Protein 7ENM (pdb70)

B-factor: mean 17.04, std 11.56, range [2.92, 82.95]

Nearest PDB structures (foldseek):
  7enh-assembly1_B  TM=9.903E-01  e=2.957E-16  Staphylococcus simulans
  7x7n-assembly1_A  TM=4.379E-01  e=1.543E+00  Severe acute respiratory syndrome coronavirus 2
  7ub0-assembly1_B  TM=5.376E-01  e=4.281E+00  Severe acute respiratory syndrome coronavirus 2
  6a28-assembly1_B  TM=2.375E-01  e=5.563E-01  Deinococcus radiodurans R1 = ATCC 13939 = DSM 20539
  7xdl-assembly1_C  TM=4.059E-01  e=6.516E+00  Severe acute respiratory syndrome coronavirus 2

Solvent-accessible surface area: 6255 Å² total

Sequence (98 aa):
SKSVKYISSNSKQEKGYRVYVNVVNEEDTDKGFLFPSVPKEVIENDKIDELFNFEHHKPYVQKAKSRYDDKNGIGYKIVQLDDEGFQKFIELNKEKKENLDY

Structure (mmCIF, N/CA/C/O backbone):
data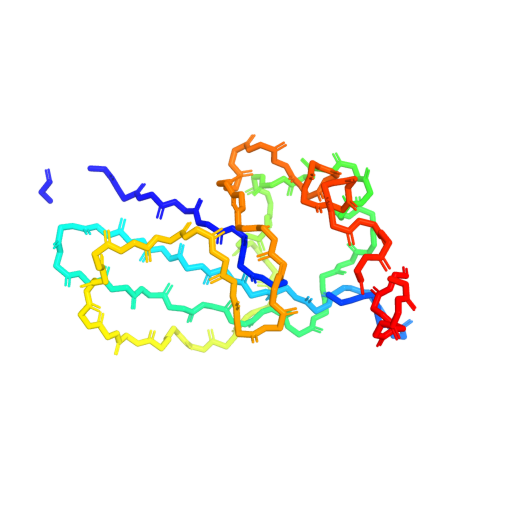_7ENM
#
_entry.id   7ENM
#
_cell.length_a   35.245
_cell.length_b   40.703
_cell.length_c   66.328
_cell.angle_alpha   90.000
_cell.angle_beta   90.000
_cell.angle_gamma   90.000
#
_symmetry.space_group_name_H-M   'P 21 21 21'
#
loop_
_entity.id
_entity.type
_entity.pdbx_description
1 polymer 'AcrIIA14 protein'
2 water water
#
loop_
_atom_site.group_PDB
_atom_site.id
_atom_site.type_symbol
_atom_site.label_atom_id
_atom_site.label_alt_id
_atom_site.label_comp_id
_atom_site.label_asym_id
_atom_site.label_entity_id
_atom_site.label_seq_id
_atom_site.pdbx_PDB_ins_code
_atom_site.Cartn_x
_atom_site.Cartn_y
_atom_site.Cartn_z
_atom_site.occupancy
_atom_site.B_iso_or_equiv
_atom_site.auth_seq_id
_atom_site.auth_comp_id
_atom_site.auth_asym_id
_atom_site.auth_atom_id
_atom_site.pdbx_PDB_model_num
ATOM 1 N N . SER A 1 1 ? 4.829 -0.737 -1.912 1.00 46.91 60 SER A N 1
ATOM 2 C CA . SER A 1 1 ? 6.054 -0.867 -2.693 1.00 49.42 60 SER A CA 1
ATOM 3 C C . SER A 1 1 ? 7.279 -0.916 -1.783 1.00 47.02 60 SER A C 1
ATOM 4 O O . SER A 1 1 ? 8.057 -1.863 -1.842 1.00 51.80 60 SER A O 1
ATOM 14 N N . LYS A 1 3 ? 8.750 -0.523 2.378 1.00 37.24 62 LYS A N 1
ATOM 15 C CA . LYS A 1 3 ? 8.434 -0.473 3.800 1.00 29.19 62 LYS A CA 1
ATOM 16 C C . LYS A 1 3 ? 8.412 0.974 4.280 1.00 17.38 62 LYS A C 1
ATOM 17 O O . LYS A 1 3 ? 9.418 1.683 4.184 1.00 16.13 62 LYS A O 1
ATOM 23 N N . SER A 1 4 ? 7.268 1.413 4.798 1.00 14.80 63 SER A N 1
ATOM 24 C CA . SER A 1 4 ? 7.123 2.808 5.187 1.00 13.82 63 SER A CA 1
ATOM 25 C C . SER A 1 4 ? 7.973 3.124 6.413 1.00 15.50 63 SER A C 1
ATOM 26 O O . SER A 1 4 ? 8.228 2.266 7.264 1.00 15.09 63 SER A O 1
ATOM 29 N N . VAL A 1 5 ? 8.419 4.375 6.489 1.00 10.68 64 VAL A N 1
ATOM 30 C CA . VAL A 1 5 ? 9.184 4.887 7.621 1.00 7.69 64 VAL A CA 1
ATOM 31 C C . VAL A 1 5 ? 8.248 5.692 8.511 1.00 8.10 64 VAL A C 1
ATOM 32 O O . VAL A 1 5 ? 7.434 6.484 8.019 1.00 8.56 64 VAL A O 1
ATOM 36 N N . LYS A 1 6 ? 8.358 5.492 9.821 1.00 8.37 65 LYS A N 1
ATOM 37 C CA . LYS A 1 6 ? 7.516 6.171 10.798 1.00 6.20 65 LYS A CA 1
ATOM 38 C C . LYS A 1 6 ? 8.358 7.165 11.585 1.00 7.96 65 LYS A C 1
ATOM 39 O O . LYS A 1 6 ? 9.401 6.801 12.136 1.00 8.28 65 LYS A O 1
ATOM 45 N N . TYR A 1 7 ? 7.902 8.414 11.634 1.00 6.70 66 TYR A N 1
ATOM 46 C CA . TYR A 1 7 ? 8.621 9.500 12.283 1.00 6.11 66 TYR A CA 1
ATOM 47 C C . TYR A 1 7 ? 7.803 10.066 13.430 1.00 5.13 66 TYR A C 1
ATOM 48 O O . TYR A 1 7 ? 6.594 10.280 13.293 1.00 5.47 66 TYR A O 1
ATOM 57 N N . ILE A 1 8 ? 8.468 10.324 14.552 1.00 4.10 67 ILE A N 1
ATOM 58 C CA . ILE A 1 8 ? 7.929 11.200 15.587 1.00 3.78 67 ILE A CA 1
ATOM 59 C C . ILE A 1 8 ? 8.369 12.612 15.226 1.00 3.86 67 ILE A C 1
ATOM 60 O O . ILE A 1 8 ? 9.554 12.940 15.312 1.00 6.48 67 ILE A O 1
ATOM 65 N N . SER A 1 9 ? 7.424 13.450 14.805 1.00 4.98 68 SER A N 1
ATOM 66 C CA A SER A 1 9 ? 7.752 14.788 14.338 0.66 5.52 68 SER A CA 1
ATOM 67 C CA B SER A 1 9 ? 7.742 14.789 14.332 0.34 6.08 68 SER A CA 1
ATOM 68 C C . SER A 1 9 ? 7.346 15.892 15.305 1.00 4.37 68 SER A C 1
ATOM 69 O O . SER A 1 9 ? 7.782 17.035 15.125 1.00 10.43 68 SER A O 1
ATOM 74 N N . ASN A 1 10 ? 6.537 15.590 16.320 1.00 4.14 69 ASN A N 1
ATOM 75 C CA . ASN A 1 10 ? 6.197 16.588 17.326 1.00 4.67 69 ASN A CA 1
ATOM 76 C C . ASN A 1 10 ? 5.682 15.882 18.571 1.00 7.09 69 ASN A C 1
ATOM 77 O O . ASN A 1 10 ? 5.030 14.838 18.487 1.00 5.20 69 ASN A O 1
ATOM 90 N N . SER A 1 12 ? 4.264 17.018 22.790 1.00 4.81 71 SER A N 1
ATOM 91 C CA . SER A 1 12 ? 3.982 18.058 23.776 1.00 8.97 71 SER A CA 1
ATOM 92 C C . SER A 1 12 ? 3.363 17.402 25.000 1.00 10.18 71 SER A C 1
ATOM 93 O O . SER A 1 12 ? 2.353 16.703 24.881 1.00 12.81 71 SER A O 1
ATOM 96 N N . LYS A 1 13 ? 3.958 17.614 26.173 1.00 6.75 72 LYS A N 1
ATOM 97 C CA . LYS A 1 13 ? 3.366 17.105 27.406 1.00 9.45 72 LYS A CA 1
ATOM 98 C C . LYS A 1 13 ? 2.180 17.985 27.776 1.00 15.03 72 LYS A C 1
ATOM 99 O O . LYS A 1 13 ? 2.326 19.205 27.912 1.00 15.27 72 LYS A O 1
ATOM 105 N N . GLN A 1 14 ? 1.008 17.376 27.929 1.00 15.37 73 GLN A N 1
ATOM 106 C CA . GLN A 1 14 ? -0.228 18.111 28.164 1.00 14.14 73 GLN A CA 1
ATOM 107 C C . GLN A 1 14 ? -0.831 17.739 29.517 1.00 17.71 73 GLN A C 1
ATOM 108 O O . GLN A 1 14 ? -0.227 17.023 30.324 1.00 20.03 73 GLN A O 1
ATOM 114 N N . GLU A 1 15 ? -2.056 18.223 29.737 1.00 22.72 74 GLU A N 1
ATOM 115 C CA . GLU A 1 15 ? -2.725 18.025 31.015 1.00 33.83 74 GLU A CA 1
ATOM 116 C C . GLU A 1 15 ? -3.012 16.549 31.270 1.00 30.22 74 GLU A C 1
ATOM 117 O O . GLU A 1 15 ? -2.784 16.047 32.376 1.00 32.76 74 GLU A O 1
ATOM 123 N N . LYS A 1 16 ? -3.485 15.829 30.253 1.00 25.64 75 LYS A N 1
ATOM 124 C CA . LYS A 1 16 ? -3.935 14.448 30.403 1.00 30.30 75 LYS A CA 1
ATOM 125 C C . LYS A 1 16 ? -2.987 13.421 29.794 1.00 32.03 75 LYS A C 1
ATOM 126 O O . LYS A 1 16 ? -3.264 12.218 29.870 1.00 41.74 75 LYS A O 1
ATOM 132 N N . GLY A 1 17 ? -1.882 13.854 29.200 1.00 26.21 76 GLY A N 1
ATOM 133 C CA . GLY A 1 17 ? -0.959 12.935 28.565 1.00 22.47 76 GLY A CA 1
ATOM 134 C C . GLY A 1 17 ? 0.008 13.666 27.661 1.00 17.62 76 GLY A C 1
ATOM 135 O O . GLY A 1 17 ? 0.491 14.745 28.016 1.00 17.68 76 GLY A O 1
ATOM 136 N N . TYR A 1 18 ? 0.297 13.100 26.493 1.00 6.72 77 TYR A N 1
ATOM 137 C CA . TYR A 1 18 ? 1.187 13.719 25.521 1.00 7.10 77 TYR A CA 1
ATOM 138 C C . TYR A 1 18 ? 0.461 13.892 24.198 1.00 12.16 77 TYR A C 1
ATOM 139 O O . TYR A 1 18 ? -0.175 12.954 23.704 1.00 11.58 77 TYR A O 1
ATOM 148 N N . ARG A 1 19 ? 0.555 15.090 23.635 1.00 6.91 78 ARG A N 1
ATOM 149 C CA . ARG A 1 19 ? 0.141 15.326 22.260 1.00 7.10 78 ARG A CA 1
ATOM 150 C C . ARG A 1 19 ? 1.283 14.906 21.345 1.00 9.08 78 ARG A C 1
ATOM 151 O O . ARG A 1 19 ? 2.388 15.451 21.443 1.00 10.49 78 ARG A O 1
ATOM 159 N N . VAL A 1 20 ? 1.032 13.926 20.478 1.00 7.10 79 VAL A N 1
ATOM 160 C CA . VAL A 1 20 ? 2.064 13.337 19.629 1.00 3.19 79 VAL A CA 1
ATOM 161 C C . VAL A 1 20 ? 1.623 13.435 18.175 1.00 5.93 79 VAL A C 1
ATOM 162 O O . VAL A 1 20 ? 0.479 13.102 17.845 1.00 4.97 79 VAL A O 1
ATOM 166 N N . TYR A 1 21 ? 2.529 13.887 17.309 1.00 6.36 80 TYR A N 1
ATOM 167 C CA . TYR A 1 21 ? 2.305 13.887 15.870 1.00 5.25 80 TYR A CA 1
ATOM 168 C C . TYR A 1 21 ? 3.290 12.932 15.208 1.00 8.02 80 TYR A C 1
ATOM 169 O O . TYR A 1 21 ? 4.502 13.039 15.423 1.00 5.45 80 TYR A O 1
ATOM 178 N N . VAL A 1 22 ? 2.768 12.010 14.400 1.00 6.70 81 VAL A N 1
ATOM 179 C CA . VAL A 1 22 ? 3.569 10.994 13.727 1.00 4.91 81 VAL A CA 1
ATOM 180 C C . VAL A 1 22 ? 3.325 11.087 12.226 1.00 7.06 81 VAL A C 1
ATOM 181 O O . VAL A 1 22 ? 2.192 11.305 11.784 1.00 9.12 81 VAL A O 1
ATOM 185 N N . ASN A 1 23 ? 4.393 10.930 11.445 1.00 5.43 82 ASN A N 1
ATOM 186 C CA . ASN A 1 23 ? 4.309 10.885 9.992 1.00 6.36 82 ASN A CA 1
ATOM 187 C C . ASN A 1 23 ? 4.747 9.512 9.504 1.00 6.25 82 ASN A C 1
ATOM 188 O O . ASN A 1 23 ? 5.841 9.047 9.842 1.00 6.63 82 ASN A O 1
ATOM 193 N N . VAL A 1 24 ? 3.895 8.868 8.713 1.00 4.22 83 VAL A N 1
ATOM 194 C CA . VAL A 1 24 ? 4.181 7.563 8.130 1.00 5.51 83 VAL A CA 1
ATOM 195 C C . VAL A 1 24 ? 4.405 7.782 6.641 1.00 9.10 83 VAL A C 1
ATOM 196 O O . VAL A 1 24 ? 3.482 8.178 5.917 1.00 7.59 83 VAL A O 1
ATOM 200 N N . VAL A 1 25 ? 5.627 7.525 6.178 1.00 5.76 84 VAL A N 1
ATOM 201 C CA . VAL A 1 25 ? 6.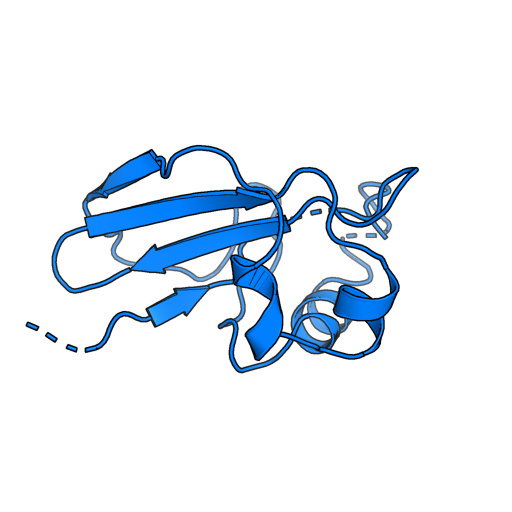083 7.972 4.865 1.00 8.34 84 VAL A CA 1
ATOM 202 C C . VAL A 1 25 ? 6.590 6.772 4.077 1.00 7.21 84 VAL A C 1
ATOM 203 O O . VAL A 1 25 ? 7.492 6.061 4.535 1.00 12.83 84 VAL A O 1
ATOM 207 N N . ASN A 1 26 ? 6.026 6.556 2.889 1.00 8.49 85 ASN A N 1
ATOM 208 C CA . ASN A 1 26 ? 6.540 5.571 1.954 1.00 10.23 85 ASN A CA 1
ATOM 209 C C . ASN A 1 26 ? 7.108 6.293 0.726 1.00 16.20 85 ASN A C 1
ATOM 210 O O . ASN A 1 26 ? 7.558 7.448 0.838 1.00 18.22 85 ASN A O 1
ATOM 215 N N . GLU A 1 27 ? 7.089 5.624 -0.430 1.00 15.77 86 GLU A N 1
ATOM 216 C CA A GLU A 1 27 ? 7.678 6.209 -1.632 0.54 18.60 86 GLU A CA 1
ATOM 217 C CA B GLU A 1 27 ? 7.672 6.200 -1.636 0.46 18.89 86 GLU A CA 1
ATOM 218 C C . GLU A 1 27 ? 6.876 7.407 -2.121 1.00 20.65 86 GLU A C 1
ATOM 219 O O . GLU A 1 27 ? 7.452 8.380 -2.621 1.00 20.57 86 GLU A O 1
ATOM 230 N N . ASP A 1 28 ? 5.553 7.358 -1.992 1.00 13.71 87 ASP A N 1
ATOM 231 C CA . ASP A 1 28 ? 4.685 8.370 -2.580 1.00 19.21 87 ASP A CA 1
ATOM 232 C C . ASP A 1 28 ? 4.035 9.302 -1.573 1.00 11.30 87 ASP A C 1
ATOM 233 O O . ASP A 1 28 ? 3.931 10.501 -1.840 1.00 13.40 87 ASP A O 1
ATOM 238 N N . THR A 1 29 ? 3.586 8.799 -0.424 1.00 10.51 88 THR A N 1
ATOM 239 C CA . THR A 1 29 ? 2.696 9.563 0.437 1.00 10.07 88 THR A CA 1
ATOM 240 C C . THR A 1 29 ? 3.260 9.736 1.842 1.00 13.42 88 THR A C 1
ATOM 241 O O . THR A 1 29 ? 4.019 8.901 2.344 1.00 9.75 88 THR A O 1
ATOM 245 N N . ASP A 1 30 ? 2.848 10.837 2.465 1.00 6.59 89 ASP A N 1
ATOM 246 C CA . ASP A 1 30 ? 3.135 11.169 3.855 1.00 6.12 89 ASP A CA 1
ATOM 247 C C . ASP A 1 30 ? 1.798 11.179 4.585 1.00 6.07 89 ASP A C 1
ATOM 248 O O . ASP A 1 30 ? 0.947 12.033 4.313 1.00 10.82 89 ASP A O 1
ATOM 253 N N . LYS A 1 31 ? 1.607 10.231 5.501 1.00 4.93 90 LYS A N 1
ATOM 254 C CA . LYS A 1 31 ? 0.397 10.153 6.314 1.00 5.68 90 LYS A CA 1
ATOM 255 C C . LYS A 1 31 ? 0.704 10.717 7.694 1.00 4.02 90 LYS A C 1
ATOM 256 O O . LYS A 1 31 ? 1.479 10.129 8.453 1.00 4.74 90 LYS A O 1
ATOM 262 N N . GLY A 1 32 ? 0.092 11.856 8.020 1.00 3.89 91 GLY A N 1
ATOM 263 C CA . GLY A 1 32 ? 0.311 12.513 9.296 1.00 3.55 91 GLY A CA 1
ATOM 264 C C . GLY A 1 32 ? -0.808 12.178 10.272 1.00 8.80 91 GLY A C 1
ATOM 265 O O . GLY A 1 32 ? -1.987 12.307 9.943 1.00 7.41 91 GLY A O 1
ATOM 266 N N . PHE A 1 33 ? -0.413 11.749 11.469 1.00 5.29 92 PHE A N 1
ATOM 267 C CA . PHE A 1 33 ? -1.342 11.314 12.509 1.00 3.01 92 PHE A CA 1
ATOM 268 C C . PHE A 1 33 ? -1.177 12.200 13.735 1.00 2.92 92 PHE A C 1
ATOM 269 O O . PHE A 1 33 ? -0.078 12.291 14.290 1.00 5.81 92 PHE A O 1
ATOM 277 N N . LEU A 1 34 ? -2.268 12.814 14.182 1.00 3.58 93 LEU A N 1
ATOM 278 C CA . LEU A 1 34 ? -2.274 13.548 15.442 1.00 6.93 93 LEU A CA 1
ATOM 279 C C . LEU A 1 34 ? -2.904 12.681 16.525 1.00 6.62 93 LEU A C 1
ATOM 280 O O . LEU A 1 34 ? -4.075 12.301 16.417 1.00 5.32 93 LEU A O 1
ATOM 285 N N . PHE A 1 35 ? -2.125 12.370 17.563 1.00 3.38 94 PHE A N 1
ATOM 286 C CA . PHE A 1 35 ? -2.642 11.712 18.756 1.00 3.61 94 PHE A CA 1
ATOM 287 C C . PHE A 1 35 ? -2.852 12.775 19.824 1.00 5.08 94 PHE A C 1
ATOM 288 O O . PHE A 1 35 ? -1.865 13.283 20.378 1.00 5.42 94 PHE A O 1
ATOM 296 N N . PRO A 1 36 ? -4.094 13.146 20.149 1.00 4.88 95 PRO A N 1
ATOM 297 C CA . PRO A 1 36 ? -4.297 14.293 21.052 1.00 8.90 95 PRO A CA 1
ATOM 298 C C . PRO A 1 36 ? -3.835 14.049 22.480 1.00 7.07 95 PRO A C 1
ATOM 299 O O . PRO A 1 36 ? -3.411 15.000 23.147 1.00 10.76 95 PRO A O 1
ATOM 303 N N . SER A 1 37 ? -3.909 12.819 22.982 1.00 7.29 96 SER A N 1
ATOM 304 C CA . SER A 1 37 ? -3.550 12.560 24.371 1.00 13.21 96 SER A CA 1
ATOM 305 C C . SER A 1 37 ? -3.101 11.122 24.592 1.00 13.02 96 SER A C 1
ATOM 306 O O . SER A 1 37 ? -3.906 10.269 24.982 1.00 19.46 96 SER A O 1
ATOM 309 N N . VAL A 1 38 ? -1.830 10.847 24.342 1.00 7.26 97 VAL A N 1
ATOM 310 C CA . VAL A 1 38 ? -1.274 9.521 24.614 1.00 6.89 97 VAL A CA 1
ATOM 311 C C . VAL A 1 38 ? -0.983 9.415 26.108 1.00 13.64 97 VAL A C 1
ATOM 312 O O . VAL A 1 38 ? -0.387 10.343 26.680 1.00 13.05 97 VAL A O 1
ATOM 316 N N . PRO A 1 39 ? -1.399 8.336 26.773 1.00 10.63 98 PRO A N 1
ATOM 317 C CA . PRO A 1 39 ? -1.143 8.216 28.214 1.00 14.15 98 PRO A CA 1
ATOM 318 C C . PRO A 1 39 ? 0.342 8.315 28.529 1.00 11.28 98 PRO A C 1
ATOM 319 O O . PRO A 1 39 ? 1.189 7.809 27.790 1.00 13.76 98 PRO A O 1
ATOM 323 N N . LYS A 1 40 ? 0.650 8.985 29.644 1.00 13.50 99 LYS A N 1
ATOM 324 C CA . LYS A 1 40 ? 2.044 9.235 29.995 1.00 14.79 99 LYS A CA 1
ATOM 325 C C . LYS A 1 40 ? 2.818 7.939 30.190 1.00 12.43 99 LYS A C 1
ATOM 326 O O . LYS A 1 40 ? 4.024 7.895 29.926 1.00 15.58 99 LYS A O 1
ATOM 328 N N . GLU A 1 41 ? 2.149 6.874 30.638 1.00 10.45 100 GLU A N 1
ATOM 329 C CA . GLU A 1 41 ? 2.840 5.601 30.820 1.00 11.04 100 GLU A CA 1
ATOM 330 C C . GLU A 1 41 ? 3.343 5.053 29.491 1.00 16.70 100 GLU A C 1
ATOM 331 O O . GLU A 1 41 ? 4.442 4.488 29.418 1.00 16.19 100 GLU A O 1
ATOM 337 N N . VAL A 1 42 ? 2.556 5.216 28.426 1.00 12.27 101 VAL A N 1
ATOM 338 C CA . VAL A 1 42 ? 3.002 4.788 27.103 1.00 12.27 101 VAL A CA 1
ATOM 339 C C . VAL A 1 42 ? 4.241 5.568 26.685 1.00 9.50 101 VAL A C 1
ATOM 340 O O . VAL A 1 42 ? 5.195 5.004 26.136 1.00 10.85 101 VAL A O 1
ATOM 344 N N . ILE A 1 43 ? 4.252 6.874 26.954 1.00 9.65 102 ILE A N 1
ATOM 345 C CA . ILE A 1 43 ? 5.380 7.712 26.562 1.00 8.67 102 ILE A CA 1
ATOM 346 C C . ILE A 1 43 ? 6.597 7.414 27.430 1.00 6.72 102 ILE A C 1
ATOM 347 O O . ILE A 1 43 ? 7.710 7.227 26.923 1.00 10.83 102 ILE A O 1
ATOM 352 N N . GLU A 1 44 ? 6.405 7.367 28.752 1.00 10.66 103 GLU A N 1
ATOM 353 C CA . GLU A 1 44 ? 7.536 7.179 29.658 1.00 13.32 103 GLU A CA 1
ATOM 354 C C . GLU A 1 44 ? 8.201 5.822 29.468 1.00 17.72 103 GLU A C 1
ATOM 355 O O . GLU A 1 44 ? 9.418 5.697 29.653 1.00 12.58 103 GLU A O 1
ATOM 361 N N . ASN A 1 45 ? 7.431 4.801 29.096 1.00 15.11 104 ASN A N 1
ATOM 362 C CA . ASN A 1 45 ? 7.937 3.441 28.983 1.00 15.59 104 ASN A CA 1
ATOM 363 C C . ASN A 1 45 ? 8.256 3.040 27.547 1.00 12.87 104 ASN A C 1
ATOM 364 O O . ASN A 1 45 ? 8.572 1.872 27.303 1.00 14.56 104 ASN A O 1
ATOM 369 N N . ASP A 1 46 ? 8.175 3.977 26.597 1.00 10.49 105 ASP A N 1
ATOM 370 C CA . ASP A 1 46 ? 8.543 3.725 25.201 1.00 9.33 105 ASP A CA 1
ATOM 371 C C . ASP A 1 46 ? 7.719 2.593 24.592 1.00 9.55 105 ASP A C 1
ATOM 372 O O . ASP A 1 46 ? 8.244 1.730 23.887 1.00 9.91 105 ASP A O 1
ATOM 377 N N . LYS A 1 47 ? 6.414 2.592 24.862 1.00 11.86 106 LYS A N 1
ATOM 378 C CA . LYS A 1 47 ? 5.530 1.546 24.345 1.00 8.47 106 LYS A CA 1
ATOM 379 C C . LYS A 1 47 ? 5.082 1.913 22.929 1.00 7.82 106 LYS A C 1
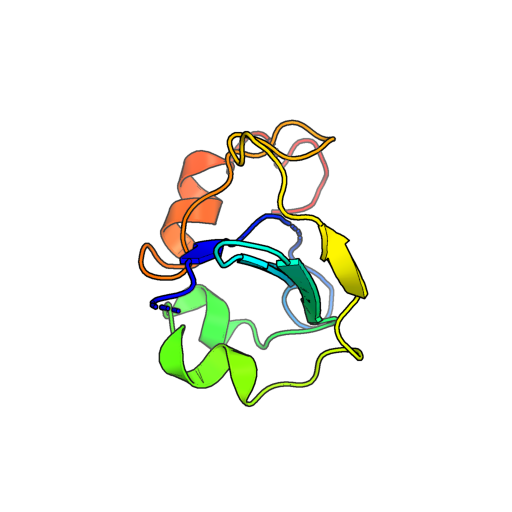ATOM 380 O O . LYS A 1 47 ? 3.912 2.185 22.652 1.00 9.09 106 LYS A O 1
ATOM 386 N N . ILE A 1 48 ? 6.058 1.900 22.015 1.00 6.47 107 ILE A N 1
ATOM 387 C CA . ILE A 1 48 ? 5.800 2.347 20.650 1.00 8.91 107 ILE A CA 1
ATOM 388 C C . ILE A 1 48 ? 4.935 1.349 19.892 1.00 6.00 107 ILE A C 1
ATOM 389 O O . ILE A 1 48 ? 4.219 1.728 18.958 1.00 6.98 107 ILE A O 1
ATOM 394 N N . ASP A 1 49 ? 4.985 0.066 20.264 1.00 7.69 108 ASP A N 1
ATOM 395 C CA . ASP A 1 49 ? 4.169 -0.931 19.577 1.00 9.42 108 ASP A CA 1
ATOM 396 C C . ASP A 1 49 ? 2.682 -0.693 19.805 1.00 7.76 108 ASP A C 1
ATOM 397 O O . ASP A 1 49 ? 1.858 -1.061 18.962 1.00 12.63 108 ASP A O 1
ATOM 402 N N . GLU A 1 50 ? 2.326 -0.083 20.932 1.00 6.63 109 GLU A N 1
ATOM 403 C CA . GLU A 1 50 ? 0.935 0.124 21.305 1.00 10.90 109 GLU A CA 1
ATOM 404 C C . GLU A 1 50 ? 0.399 1.487 20.886 1.00 5.88 109 GLU A C 1
ATOM 405 O O . GLU A 1 50 ? -0.801 1.734 21.051 1.00 6.28 109 GLU A O 1
ATOM 411 N N . LEU A 1 51 ? 1.250 2.363 20.339 1.00 5.48 110 LEU A N 1
ATOM 412 C CA . LEU A 1 51 ? 0.847 3.742 20.069 1.00 4.66 110 LEU A CA 1
ATOM 413 C C . LEU A 1 51 ? -0.392 3.802 19.183 1.00 4.47 110 LEU A C 1
ATOM 414 O O . LEU A 1 51 ? -1.332 4.556 19.461 1.00 5.32 110 LEU A O 1
ATOM 419 N N . PHE A 1 52 ? -0.418 3.010 18.114 1.00 6.14 111 PHE A N 1
ATOM 420 C CA . PHE A 1 52 ? -1.523 3.093 17.168 1.00 8.73 111 PHE A CA 1
ATOM 421 C C . PHE A 1 52 ? -2.789 2.404 17.661 1.00 7.39 111 PHE A C 1
ATOM 422 O O . PHE A 1 52 ? -3.780 2.365 16.923 1.00 7.06 111 PHE A O 1
ATOM 430 N N . ASN A 1 53 ? -2.791 1.875 18.884 1.00 5.16 112 ASN A N 1
ATOM 431 C CA . ASN A 1 53 ? -4.028 1.442 19.515 1.00 5.62 112 ASN A CA 1
ATOM 432 C C . ASN A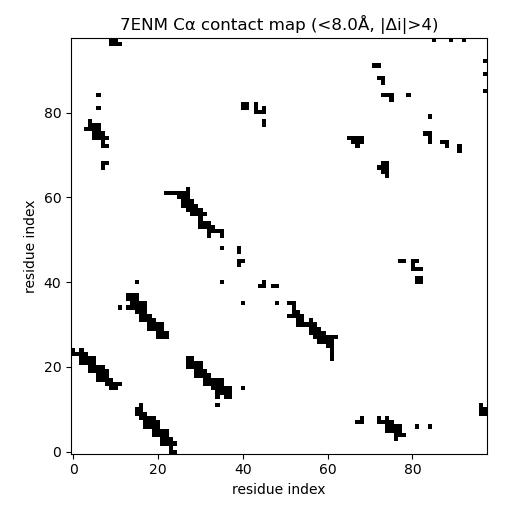 1 53 ? -4.749 2.582 20.219 1.00 8.52 112 ASN A C 1
ATOM 433 O O . ASN A 1 53 ? -5.863 2.376 20.713 1.00 9.22 112 ASN A O 1
ATOM 438 N N . PHE A 1 54 ? -4.146 3.764 20.282 1.00 6.95 113 PHE A N 1
ATOM 439 C CA . PHE A 1 54 ? -4.722 4.904 20.978 1.00 8.56 113 PHE A CA 1
ATOM 440 C C . PHE A 1 54 ? -5.320 5.894 19.987 1.00 5.01 113 PHE A C 1
ATOM 441 O O . PHE A 1 54 ? -4.995 5.896 18.796 1.00 6.94 113 PHE A O 1
ATOM 449 N N . GLU A 1 55 ? -6.206 6.740 20.504 1.00 4.96 114 GLU A N 1
ATOM 450 C CA . GLU A 1 55 ? -6.995 7.626 19.660 1.00 4.87 114 GLU A CA 1
ATOM 451 C C . GLU A 1 55 ? -6.107 8.559 18.849 1.00 8.45 114 GLU A C 1
ATOM 452 O O . GLU A 1 55 ? -5.190 9.192 19.381 1.00 4.13 114 GLU A O 1
ATOM 458 N N . HIS A 1 56 ? -6.381 8.626 17.549 1.00 11.79 115 HIS A N 1
ATOM 459 C CA . HIS A 1 56 ? -5.778 9.611 16.667 1.00 6.81 115 HIS A CA 1
ATOM 460 C C . HIS A 1 56 ? -6.824 10.050 15.655 1.00 10.21 115 HIS A C 1
ATOM 461 O O . HIS A 1 56 ? -7.795 9.340 15.387 1.00 8.74 115 HIS A O 1
ATOM 468 N N . HIS A 1 57 ? -6.622 11.239 15.101 1.00 8.28 116 HIS A N 1
ATOM 469 C CA . HIS A 1 57 ? -7.514 11.708 14.057 1.00 8.65 116 HIS A CA 1
ATOM 470 C C . HIS A 1 57 ? -7.235 10.958 12.756 1.00 8.47 116 HIS A C 1
ATOM 471 O O . HIS A 1 57 ? -6.259 10.211 12.630 1.00 9.39 116 HIS A O 1
ATOM 478 N N . LYS A 1 58 ? -8.122 11.150 11.786 1.00 10.05 117 LYS A N 1
ATOM 479 C CA . LYS A 1 58 ? -7.907 10.578 10.466 1.00 9.75 117 LYS A CA 1
ATOM 480 C C . LYS A 1 58 ? -6.588 11.090 9.896 1.00 8.48 117 LYS A C 1
ATOM 481 O O . LYS A 1 58 ? -6.214 12.243 10.142 1.00 9.67 117 LYS A O 1
ATOM 483 N N . PRO A 1 59 ? -5.851 10.266 9.153 1.00 10.99 118 PRO A N 1
ATOM 484 C CA . PRO A 1 59 ? -4.546 10.706 8.647 1.00 9.46 118 PRO A CA 1
ATOM 485 C C . PRO A 1 59 ? -4.684 11.863 7.667 1.00 13.90 118 PRO A C 1
ATOM 486 O O . PRO A 1 59 ? -5.652 11.950 6.907 1.00 9.95 118 PRO A O 1
ATOM 490 N N . TYR A 1 60 ? -3.708 12.767 7.710 1.00 8.15 119 TYR A N 1
ATOM 491 C CA 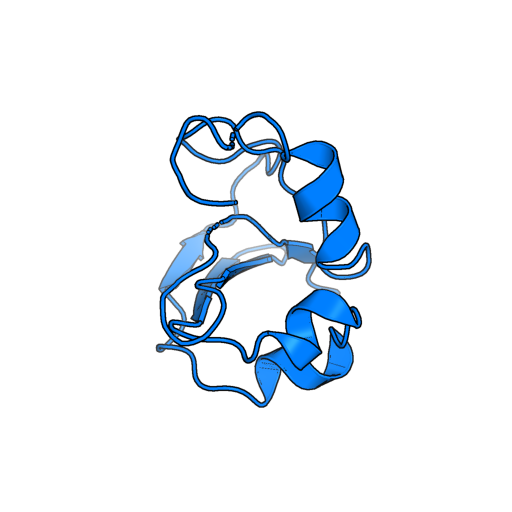. TYR A 1 60 ? -3.606 13.873 6.765 1.00 6.83 119 TYR A CA 1
ATOM 492 C C . TYR A 1 60 ? -2.578 13.477 5.714 1.00 5.80 119 TYR A C 1
ATOM 493 O O . TYR A 1 60 ? -1.386 13.364 6.015 1.00 10.11 119 TYR A O 1
ATOM 502 N N . VAL A 1 61 ? -3.040 13.265 4.485 1.00 8.11 120 VAL A N 1
ATOM 503 C CA . VAL A 1 61 ? -2.220 12.692 3.425 1.00 8.36 120 VAL A CA 1
ATOM 504 C C . VAL A 1 61 ? -1.691 13.804 2.534 1.00 15.45 120 VAL A C 1
ATOM 505 O O . VAL A 1 61 ? -2.458 14.644 2.045 1.00 13.61 120 VAL A O 1
ATOM 509 N N . GLN A 1 62 ? -0.380 13.805 2.324 1.00 13.01 121 GLN A N 1
ATOM 510 C CA . GLN A 1 62 ? 0.256 14.646 1.325 1.00 14.14 121 GLN A CA 1
ATOM 511 C C . GLN A 1 62 ? 1.355 13.829 0.666 1.00 14.80 121 GLN A C 1
ATOM 512 O O . GLN A 1 62 ? 1.673 12.717 1.093 1.00 12.61 121 GLN A O 1
ATOM 518 N N . LYS A 1 63 ? 1.929 14.380 -0.395 1.00 13.81 122 LYS A N 1
ATOM 519 C CA . LYS A 1 63 ? 3.032 13.699 -1.050 1.00 9.66 122 LYS A CA 1
ATOM 520 C C . LYS A 1 63 ? 4.261 13.722 -0.148 1.00 11.43 122 LYS A C 1
ATOM 521 O O . LYS A 1 63 ? 4.470 14.656 0.631 1.00 11.91 122 LYS A O 1
ATOM 527 N N . ALA A 1 64 ? 5.055 12.657 -0.231 1.00 14.52 123 ALA A N 1
ATOM 528 C CA . ALA A 1 64 ? 6.241 12.540 0.607 1.00 12.80 123 ALA A CA 1
ATOM 529 C C . ALA A 1 64 ? 7.210 13.683 0.331 1.00 14.63 123 ALA A C 1
ATOM 530 O O . ALA A 1 64 ? 7.396 14.100 -0.815 1.00 14.36 123 ALA A O 1
ATOM 532 N N . LYS A 1 65 ? 7.822 14.196 1.394 1.00 16.95 124 LYS A N 1
ATOM 533 C CA . LYS A 1 65 ? 8.800 15.264 1.274 1.00 17.72 124 LYS A CA 1
ATOM 534 C C . LYS A 1 65 ? 10.203 14.687 1.104 1.00 21.01 124 LYS A C 1
ATOM 535 O O . LYS A 1 65 ? 10.450 13.498 1.319 1.00 19.64 124 LYS A O 1
ATOM 541 N N . SER A 1 66 ? 11.135 15.557 0.709 1.00 28.29 125 SER A N 1
ATOM 542 C CA . SER A 1 66 ? 12.500 15.114 0.453 1.00 32.04 125 SER A CA 1
ATOM 543 C C . SER A 1 66 ? 13.294 14.902 1.737 1.00 27.06 125 SER A C 1
ATOM 544 O O . SER A 1 66 ? 14.172 14.033 1.777 1.00 28.70 125 SER A O 1
ATOM 547 N N . ARG A 1 67 ? 13.002 15.663 2.790 1.00 25.72 126 ARG A N 1
ATOM 548 C CA . ARG A 1 67 ? 13.758 15.592 4.033 1.00 27.32 126 ARG A CA 1
ATOM 549 C C . ARG A 1 67 ? 12.815 15.578 5.226 1.00 16.20 126 ARG A C 1
ATOM 550 O O . ARG A 1 67 ? 11.782 16.255 5.225 1.00 19.23 126 ARG A O 1
ATOM 552 N N . TYR A 1 68 ? 13.183 14.802 6.247 1.00 15.30 127 TYR A N 1
ATOM 553 C CA . TYR A 1 68 ? 12.471 14.768 7.522 1.00 14.12 127 TYR A CA 1
ATOM 554 C C . TYR A 1 68 ? 13.482 14.939 8.655 1.00 17.50 127 TYR A C 1
ATOM 555 O O . TYR A 1 68 ? 13.713 14.043 9.466 1.00 18.07 127 TYR A O 1
ATOM 564 N N . ASP A 1 69 ? 14.100 16.118 8.701 1.00 13.29 128 ASP A N 1
ATOM 565 C CA A ASP A 1 69 ? 15.143 16.410 9.681 0.57 17.84 128 ASP A CA 1
ATOM 566 C CA B ASP A 1 69 ? 15.133 16.388 9.691 0.43 17.65 128 ASP A CA 1
ATOM 567 C C . ASP A 1 69 ? 14.568 17.078 10.929 1.00 14.41 128 ASP A C 1
ATOM 568 O O . ASP A 1 69 ? 14.735 16.577 12.045 1.00 11.20 128 ASP A O 1
ATOM 577 N N . LYS A 1 70 ? 13.896 18.217 10.756 1.00 16.47 129 LYS A N 1
ATOM 578 C CA . LYS A 1 70 ? 13.296 18.940 11.871 1.00 14.54 129 LYS A CA 1
ATOM 579 C C . LYS A 1 70 ? 11.930 19.480 11.480 1.00 12.61 129 LYS A C 1
ATOM 580 O O . LYS A 1 70 ? 11.643 19.710 10.303 1.00 16.51 129 LYS A O 1
ATOM 586 N N . ASN A 1 71 ? 11.100 19.717 12.495 1.00 11.29 130 ASN A N 1
ATOM 587 C CA . ASN A 1 71 ? 9.780 20.292 12.293 1.00 14.67 130 ASN A CA 1
ATOM 588 C C . ASN A 1 71 ? 9.884 21.819 12.265 1.00 13.77 130 ASN A C 1
ATOM 589 O O . ASN A 1 71 ? 10.976 22.392 12.302 1.00 13.05 130 ASN A O 1
ATOM 594 N N . GLY A 1 72 ? 8.735 22.496 12.211 1.00 15.99 131 GLY A N 1
ATOM 595 C CA . GLY A 1 72 ? 8.718 23.937 12.027 1.00 14.80 131 GLY A CA 1
ATOM 596 C C . GLY A 1 72 ? 9.216 24.732 13.214 1.00 17.60 131 GLY A C 1
ATOM 597 O O . GLY A 1 72 ? 9.615 25.888 13.045 1.00 14.12 131 GLY A O 1
ATOM 598 N N . ILE A 1 73 ? 9.202 24.148 14.412 1.00 15.94 132 ILE A N 1
ATOM 599 C CA . ILE A 1 73 ? 9.704 24.830 15.598 1.00 15.24 132 ILE A CA 1
ATOM 600 C C . ILE A 1 73 ? 11.101 24.353 15.978 1.00 12.10 132 ILE A C 1
ATOM 601 O O . ILE A 1 73 ? 11.598 24.692 17.057 1.00 12.73 132 ILE A O 1
ATOM 606 N N . GLY A 1 74 ? 11.746 23.569 15.117 1.00 11.11 133 GLY A N 1
ATOM 607 C CA . GLY A 1 74 ? 13.133 23.207 15.304 1.00 13.50 133 GLY A CA 1
ATOM 608 C C . GLY A 1 74 ? 13.396 21.918 16.052 1.00 10.97 133 GLY A C 1
ATOM 609 O O . GLY A 1 74 ? 14.565 21.607 16.309 1.00 9.11 133 GLY A O 1
ATOM 610 N N . TYR A 1 75 ? 12.363 21.159 16.415 1.00 7.45 134 TYR A N 1
ATOM 611 C CA . TYR A 1 75 ? 12.592 19.877 17.071 1.00 6.04 134 TYR A CA 1
ATOM 612 C C . TYR A 1 75 ? 13.208 18.885 16.091 1.00 9.80 134 TY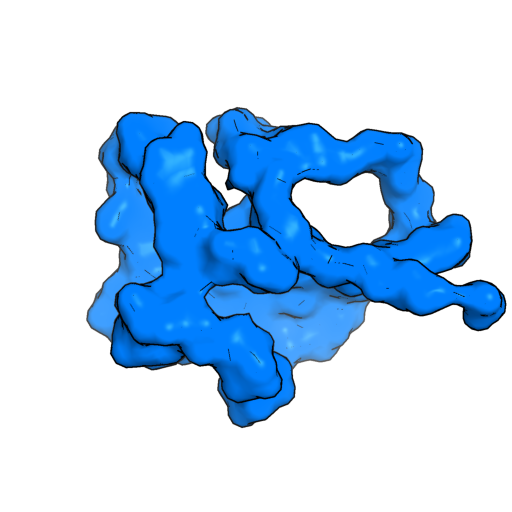R A C 1
ATOM 613 O O . TYR A 1 75 ? 12.785 18.795 14.936 1.00 10.85 134 TYR A O 1
ATOM 622 N N . LYS A 1 76 ? 14.204 18.130 16.559 1.00 8.50 135 LYS A N 1
ATOM 623 C CA . LYS A 1 76 ? 14.771 17.047 15.761 1.00 10.68 135 LYS A CA 1
ATOM 624 C C . LYS A 1 76 ? 13.755 15.924 15.597 1.00 12.91 135 LYS A C 1
ATOM 625 O O . LYS A 1 76 ? 13.224 15.403 16.583 1.00 12.14 135 LYS A O 1
ATOM 631 N N . ILE A 1 77 ? 13.501 15.532 14.354 1.00 9.77 136 ILE A N 1
ATOM 632 C CA . ILE A 1 77 ? 12.615 14.405 14.089 1.00 9.23 136 ILE A CA 1
ATOM 633 C C . ILE A 1 77 ? 13.387 13.107 14.291 1.00 11.07 136 ILE A C 1
ATOM 634 O O . ILE A 1 77 ? 14.528 12.971 13.835 1.00 11.55 136 ILE A O 1
ATOM 639 N N . VAL A 1 78 ? 12.777 12.156 14.997 1.00 9.00 137 VAL A N 1
ATOM 640 C CA . VAL A 1 78 ? 13.363 10.834 15.179 1.00 9.13 137 VAL A CA 1
ATOM 641 C C . VAL A 1 78 ? 12.371 9.795 14.681 1.00 10.81 137 VAL A C 1
ATOM 642 O O . VAL A 1 78 ? 11.154 10.011 14.687 1.00 13.33 137 VAL A O 1
ATOM 646 N N . GLN A 1 79 ? 12.901 8.663 14.234 1.00 7.65 138 GLN A N 1
ATOM 647 C CA . GLN A 1 79 ? 12.034 7.583 13.794 1.00 9.50 138 GLN A CA 1
ATOM 648 C C . GLN A 1 79 ? 11.400 6.897 14.997 1.00 11.06 138 GLN A C 1
ATOM 649 O O . GLN A 1 79 ? 11.983 6.829 16.083 1.00 8.79 138 GLN A O 1
ATOM 655 N N . LEU A 1 80 ? 10.175 6.404 14.795 1.00 8.20 139 LEU A N 1
ATOM 656 C CA . LEU A 1 80 ? 9.405 5.837 15.897 1.00 8.98 139 LEU A CA 1
ATOM 657 C C . LEU A 1 80 ? 10.149 4.701 16.590 1.00 7.21 139 LEU A C 1
ATOM 658 O O . LEU A 1 80 ? 10.036 4.548 17.812 1.00 10.82 139 LEU A O 1
ATOM 663 N N . ASP A 1 81 ? 10.934 3.914 15.842 1.00 8.12 140 ASP A N 1
ATOM 664 C CA A ASP A 1 81 ? 11.647 2.800 16.457 0.47 10.63 140 ASP A CA 1
ATOM 665 C CA B ASP A 1 81 ? 11.674 2.802 16.434 0.53 10.39 140 ASP A CA 1
ATOM 666 C C . ASP A 1 81 ? 12.667 3.263 17.491 1.00 15.63 140 ASP A C 1
ATOM 667 O O . ASP A 1 81 ? 13.056 2.468 18.355 1.00 18.74 140 ASP A O 1
ATOM 676 N N . GLU A 1 82 ? 13.101 4.523 17.434 1.00 11.87 141 GLU A N 1
ATOM 677 C CA . GLU A 1 82 ? 14.033 5.040 18.427 1.00 17.21 141 GLU A CA 1
ATOM 678 C C . GLU A 1 82 ? 13.365 5.307 19.768 1.00 11.01 141 GLU A C 1
ATOM 679 O O . GLU A 1 82 ? 14.061 5.375 20.789 1.00 11.34 141 GLU A O 1
ATOM 685 N N . GLY A 1 83 ? 12.046 5.452 19.791 1.00 9.10 142 GLY A N 1
ATOM 686 C CA . GLY A 1 83 ? 11.309 5.608 21.027 1.00 12.79 142 GLY A CA 1
ATOM 687 C C . GLY A 1 83 ? 10.986 7.063 21.334 1.00 10.75 142 GLY A C 1
ATOM 688 O O . GLY A 1 83 ? 11.624 7.997 20.842 1.00 7.70 142 GLY A O 1
ATOM 689 N N . PHE A 1 84 ? 9.965 7.248 22.176 1.00 7.25 143 PHE A N 1
ATOM 690 C CA . PHE A 1 84 ? 9.579 8.590 22.600 1.00 5.56 143 PHE A CA 1
ATOM 691 C C . PHE A 1 84 ? 10.663 9.238 23.452 1.00 8.40 143 PHE A C 1
ATOM 692 O O . PHE A 1 84 ? 10.880 10.453 23.370 1.00 9.70 143 PHE A O 1
ATOM 700 N N . GLN A 1 85 ? 11.343 8.446 24.287 1.00 6.59 144 GLN A N 1
ATOM 701 C CA . GLN A 1 85 ? 12.362 8.999 25.172 1.00 8.64 144 GLN A CA 1
ATOM 702 C C . GLN A 1 85 ? 13.538 9.572 24.394 1.00 12.39 144 GLN A C 1
ATOM 703 O O . GLN A 1 85 ? 14.159 10.543 24.840 1.00 10.94 144 GLN A O 1
ATOM 709 N N . LYS A 1 86 ? 13.859 8.991 23.237 1.00 9.36 145 LYS A N 1
ATOM 710 C CA . LYS A 1 86 ? 14.931 9.538 22.413 1.00 8.22 145 LYS A CA 1
ATOM 711 C C . LYS A 1 86 ? 14.546 10.906 21.857 1.00 9.26 145 LYS A C 1
ATOM 712 O O . LYS A 1 86 ? 15.356 11.839 21.867 1.00 8.26 145 LYS A O 1
ATOM 718 N N . PHE A 1 87 ? 13.309 11.042 21.368 1.00 7.66 146 PHE A N 1
ATOM 719 C CA . PHE A 1 87 ? 12.826 12.350 20.933 1.00 7.10 146 PHE A CA 1
ATOM 720 C C . PHE A 1 87 ? 12.907 13.364 22.067 1.00 6.30 146 PHE A C 1
ATOM 721 O O . PHE A 1 87 ? 13.311 14.514 21.856 1.00 6.14 146 PHE A O 1
ATOM 729 N N . ILE A 1 88 ? 12.534 12.951 23.280 1.00 6.16 147 ILE A N 1
ATOM 730 C CA . ILE A 1 88 ? 12.487 13.888 24.397 1.00 6.94 147 ILE A CA 1
ATOM 731 C C . ILE A 1 88 ? 13.893 14.315 24.805 1.00 9.03 147 ILE A C 1
ATOM 732 O O . ILE A 1 88 ? 14.137 15.494 25.083 1.00 8.99 147 ILE A O 1
ATOM 737 N N . GLU A 1 89 ? 14.844 13.378 24.839 1.00 12.13 148 GLU A N 1
ATOM 738 C CA . GLU A 1 89 ? 16.194 13.747 25.259 1.00 16.82 148 GLU A CA 1
ATOM 739 C C . GLU A 1 89 ? 16.914 14.565 24.192 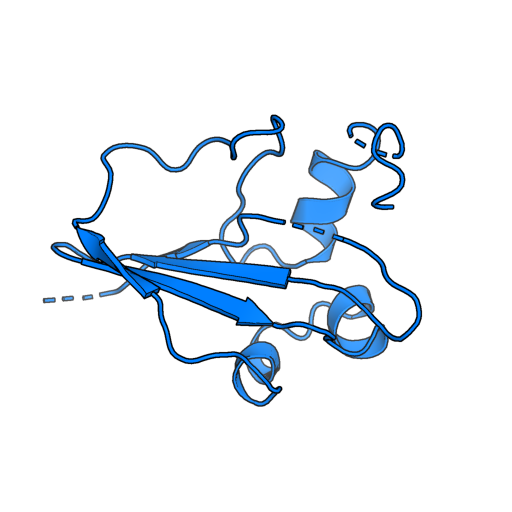1.00 20.67 148 GLU A C 1
ATOM 740 O O . GLU A 1 89 ? 17.728 15.434 24.526 1.00 20.27 148 GLU A O 1
ATOM 746 N N . LEU A 1 90 ? 16.633 14.308 22.913 1.00 8.06 149 LEU A N 1
ATOM 747 C CA . LEU A 1 90 ? 17.235 15.110 21.851 1.00 8.20 149 LEU A CA 1
ATOM 748 C C . LEU A 1 90 ? 16.727 16.546 21.885 1.00 16.24 149 LEU A C 1
ATOM 749 O O . LEU A 1 90 ? 17.480 17.487 21.606 1.00 15.24 149 LEU A O 1
ATOM 754 N N . ASN A 1 91 ? 15.452 16.732 22.225 1.00 7.33 150 ASN A N 1
ATOM 755 C CA . ASN A 1 91 ? 14.772 18.016 22.118 1.00 12.52 150 ASN A CA 1
ATOM 756 C C . ASN A 1 91 ? 14.404 18.595 23.480 1.00 13.08 150 ASN A C 1
ATOM 757 O O . ASN A 1 91 ? 13.584 19.513 23.554 1.00 10.52 150 ASN A O 1
ATOM 762 N N . LYS A 1 92 ? 15.012 18.081 24.553 1.00 7.95 151 LYS A N 1
ATOM 763 C CA . LYS A 1 92 ? 14.636 18.457 25.915 1.00 8.27 151 LYS A CA 1
ATOM 764 C C . LYS A 1 92 ? 14.624 19.970 26.117 1.00 8.61 151 LYS A C 1
ATOM 765 O O . LYS A 1 92 ? 13.622 20.542 26.558 1.00 8.98 151 LYS A O 1
ATOM 771 N N . GLU A 1 93 ? 15.738 20.635 25.804 1.00 10.23 152 GLU A N 1
ATOM 772 C CA . GLU A 1 93 ? 15.835 22.064 26.089 1.00 11.55 152 GLU A CA 1
ATOM 773 C C . GLU A 1 93 ? 14.926 22.874 25.174 1.00 9.07 152 GLU A C 1
ATOM 774 O O . GLU A 1 93 ? 14.327 23.868 25.607 1.00 9.32 152 GLU A O 1
ATOM 780 N N . LYS A 1 94 ? 14.809 22.459 23.908 1.00 9.71 153 LYS A N 1
ATOM 781 C CA . LYS A 1 94 ? 13.875 23.105 22.992 1.00 13.49 153 LYS A CA 1
ATOM 782 C C . LYS A 1 94 ? 12.445 23.004 23.506 1.00 10.48 153 LYS A C 1
ATOM 783 O O . LYS A 1 94 ? 11.693 23.984 23.476 1.00 7.83 153 LYS A O 1
ATOM 797 N N . LYS A 1 96 ? 11.459 22.535 26.599 1.00 8.26 155 LYS A N 1
ATOM 798 C CA . LYS A 1 96 ? 11.331 23.354 27.802 1.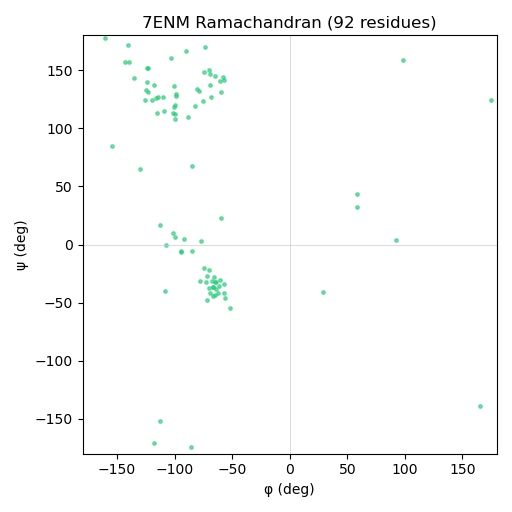00 9.03 155 LYS A CA 1
ATOM 799 C C . LYS A 1 96 ? 11.060 24.813 27.453 1.00 11.81 155 LYS A C 1
ATOM 800 O O . LYS A 1 96 ? 10.247 25.474 28.110 1.00 12.05 155 LYS A O 1
ATOM 806 N N . GLU A 1 97 ? 11.733 25.332 26.422 1.00 9.37 156 GLU A N 1
ATOM 807 C CA . GLU A 1 97 ? 11.522 26.719 26.014 1.00 9.82 156 GLU A CA 1
ATOM 808 C C . GLU A 1 97 ? 10.085 26.956 25.575 1.00 12.99 156 GLU A C 1
ATOM 809 O O . GLU A 1 97 ? 9.528 28.036 25.806 1.00 15.82 156 GLU A O 1
ATOM 815 N N . ASN A 1 98 ? 9.474 25.964 24.936 1.00 8.63 157 ASN A N 1
ATOM 816 C CA . ASN A 1 98 ? 8.107 26.067 24.448 1.00 8.32 157 ASN A CA 1
ATOM 817 C C . ASN A 1 98 ? 7.078 25.577 25.457 1.00 11.42 157 ASN A C 1
ATOM 818 O O . ASN A 1 98 ? 5.886 25.542 25.134 1.00 10.29 157 ASN A O 1
ATOM 823 N N . LEU A 1 99 ? 7.509 25.208 26.664 1.00 9.23 158 LEU A N 1
ATOM 824 C CA . LEU A 1 99 ? 6.633 24.627 27.684 1.00 8.80 158 LEU A CA 1
ATOM 825 C C . LEU A 1 99 ? 5.956 23.350 27.184 1.00 9.25 158 LEU A C 1
ATOM 826 O O . LEU A 1 99 ? 4.826 23.036 27.571 1.00 11.57 158 LEU A O 1
ATOM 831 N N . ASP A 1 100 ? 6.651 22.608 26.322 1.00 9.40 159 ASP A N 1
ATOM 832 C CA . ASP A 1 100 ? 6.213 21.296 25.864 1.00 7.69 159 ASP A CA 1
ATOM 833 C C . ASP A 1 100 ? 6.801 20.156 26.681 1.00 7.89 159 ASP A C 1
ATOM 834 O O . ASP A 1 100 ? 6.420 18.999 26.469 1.00 10.53 159 ASP A O 1
ATOM 839 N N . TYR A 1 101 ? 7.719 20.449 27.595 1.00 7.30 160 TYR A N 1
ATOM 840 C CA . TYR A 1 101 ? 8.400 19.407 28.346 1.00 12.46 160 TYR A CA 1
ATOM 841 C C . TYR A 1 101 ? 7.651 19.073 29.627 1.00 21.51 160 TYR A C 1
ATOM 842 O O . TYR A 1 101 ? 7.439 17.899 29.937 1.00 22.60 160 TYR A O 1
#

Radius of gyration: 12.9 Å; Cα contacts (8 Å, |Δi|>4): 188; chains: 1; bounding box: 25×28×34 Å

Foldseek 3Di:
DQWFKKFADAQDDAAAWTWMWTADQWKTWIKTQGHDHNCCQVVQVLVCRVVGDIDGTDIDTDDPDRQHDPLGQGMDTSVVGNVVSCVSCVVVVVVNRD

Secondary structure (DSSP, 8-state):
---EEEE---B-SSSEEEEEEEE-SSEEEEEEEEEE-HHHHHTT-GGGGGGS--PPPEEEEPPS--SB-TT-PBPEEGGG-HHHHHHHSS---TTS--